Protein AF-A0A6C0E522-F1 (afdb_monomer_lite)

Sequence (114 aa):
MEYYNIDKIQNKTLDIILFVIYFLYISLALGIYFVSPQYIYILHNIVKLYVCFFLLYRFNPWRRRQCNHLDKRIAFTAGFFLLSTTIFETILQYTISKIKNKFTSKPHKKDSSS

pLDDT: mean 73.3, std 11.33, range [46.66, 91.38]

Structure (mmCIF, N/CA/C/O backbone):
data_AF-A0A6C0E522-F1
#
_entry.id   AF-A0A6C0E522-F1
#
loop_
_atom_site.group_PDB
_atom_site.id
_atom_site.type_symbol
_atom_site.label_atom_id
_atom_site.label_alt_id
_atom_site.label_comp_id
_atom_site.label_asym_id
_atom_site.label_entity_id
_atom_site.label_seq_id
_atom_site.pdbx_PDB_ins_code
_atom_site.Cartn_x
_atom_site.Cartn_y
_atom_site.Cartn_z
_atom_site.occupancy
_atom_site.B_iso_or_equiv
_atom_site.auth_seq_id
_atom_site.auth_comp_id
_atom_site.auth_asym_id
_atom_site.auth_atom_id
_atom_site.pdbx_PDB_model_num
ATOM 1 N N . MET A 1 1 ? 9.264 -4.710 -42.797 1.00 51.47 1 MET A N 1
ATOM 2 C CA . MET A 1 1 ? 7.892 -5.099 -42.389 1.00 51.47 1 MET A CA 1
ATOM 3 C C . MET A 1 1 ? 7.832 -5.583 -40.929 1.00 51.47 1 MET A C 1
ATOM 5 O O . MET A 1 1 ? 6.855 -6.212 -40.553 1.00 51.47 1 MET A O 1
ATOM 9 N N . GLU A 1 2 ? 8.828 -5.279 -40.082 1.00 53.97 2 GLU A N 1
ATOM 10 C CA . GLU A 1 2 ? 8.938 -5.860 -38.725 1.00 53.97 2 GLU A CA 1
ATOM 11 C C . GLU A 1 2 ? 8.541 -4.895 -37.592 1.00 53.97 2 GLU A C 1
ATOM 13 O O . GLU A 1 2 ? 8.383 -5.306 -36.448 1.00 53.97 2 GLU A O 1
ATOM 18 N N . TYR A 1 3 ? 8.317 -3.615 -37.913 1.00 55.47 3 TYR A N 1
ATOM 19 C CA . TYR A 1 3 ? 7.958 -2.596 -36.922 1.00 55.47 3 TYR A CA 1
ATOM 20 C C . TYR A 1 3 ? 6.502 -2.728 -36.435 1.00 55.47 3 TYR A C 1
ATOM 22 O O . TYR A 1 3 ? 6.285 -2.691 -35.234 1.00 55.47 3 TYR A O 1
ATOM 30 N N . TYR A 1 4 ? 5.546 -3.065 -37.314 1.00 57.12 4 TYR A N 1
ATOM 31 C CA . TYR A 1 4 ? 4.092 -3.122 -37.037 1.00 57.12 4 TYR A CA 1
ATOM 32 C C . TYR A 1 4 ? 3.649 -4.021 -35.854 1.00 57.12 4 TYR A C 1
ATOM 34 O O . TYR A 1 4 ? 2.530 -3.919 -35.351 1.00 57.12 4 TYR A O 1
ATOM 42 N N . ASN A 1 5 ? 4.486 -4.969 -35.420 1.00 57.25 5 ASN A N 1
ATOM 43 C CA . ASN A 1 5 ? 4.127 -5.896 -34.340 1.00 57.25 5 ASN A CA 1
ATOM 44 C C . ASN A 1 5 ? 4.505 -5.371 -32.947 1.00 57.25 5 ASN A C 1
ATOM 46 O O . ASN A 1 5 ? 3.858 -5.729 -31.959 1.00 57.25 5 ASN A O 1
ATOM 50 N N . ILE A 1 6 ? 5.533 -4.522 -32.855 1.00 58.06 6 ILE A N 1
ATOM 51 C CA . ILE A 1 6 ? 6.056 -4.032 -31.575 1.00 58.06 6 ILE A CA 1
ATOM 52 C C . ILE A 1 6 ? 5.111 -2.972 -31.002 1.00 58.06 6 ILE A C 1
ATOM 54 O O . ILE A 1 6 ? 4.718 -3.068 -29.838 1.00 58.06 6 ILE A O 1
ATOM 58 N N . ASP A 1 7 ? 4.649 -2.046 -31.846 1.00 60.75 7 ASP A N 1
ATOM 59 C CA . ASP A 1 7 ? 3.627 -1.050 -31.508 1.00 60.75 7 ASP A CA 1
ATOM 60 C C . ASP A 1 7 ? 2.299 -1.703 -31.104 1.00 60.75 7 ASP A C 1
ATOM 62 O O . ASP A 1 7 ? 1.686 -1.305 -30.116 1.00 60.75 7 ASP A O 1
ATOM 66 N N . LYS A 1 8 ? 1.879 -2.782 -31.774 1.00 58.66 8 LYS A N 1
ATOM 67 C CA . LYS A 1 8 ? 0.635 -3.493 -31.434 1.00 58.66 8 LYS A CA 1
ATOM 68 C C . LYS A 1 8 ? 0.687 -4.166 -30.057 1.00 58.66 8 LYS A C 1
ATOM 70 O O . LYS A 1 8 ? -0.296 -4.135 -29.318 1.00 58.66 8 LYS A O 1
ATOM 75 N N . ILE A 1 9 ? 1.828 -4.752 -29.689 1.00 58.88 9 ILE A N 1
ATOM 76 C CA . ILE A 1 9 ? 2.045 -5.371 -28.369 1.00 58.88 9 ILE A CA 1
ATOM 77 C C . ILE A 1 9 ? 2.178 -4.309 -27.272 1.00 58.88 9 ILE A C 1
ATOM 79 O O . ILE A 1 9 ? 1.636 -4.492 -26.175 1.00 58.88 9 ILE A O 1
ATOM 83 N N . GLN A 1 10 ? 2.855 -3.194 -27.561 1.00 61.31 10 GLN A N 1
ATOM 84 C CA . GLN A 1 10 ? 2.926 -2.047 -26.656 1.00 61.31 10 GLN A CA 1
ATOM 85 C C . GLN A 1 10 ? 1.539 -1.469 -26.388 1.00 61.31 10 GLN A C 1
ATOM 87 O O . GLN A 1 10 ? 1.169 -1.340 -25.224 1.00 61.31 10 GLN A O 1
ATOM 92 N N . ASN A 1 11 ? 0.743 -1.237 -27.431 1.00 58.47 11 ASN A N 1
ATOM 93 C CA . ASN A 1 11 ? -0.609 -0.695 -27.311 1.00 58.47 11 ASN A CA 1
ATOM 94 C C . ASN A 1 11 ? -1.517 -1.627 -26.505 1.00 58.47 11 ASN A C 1
ATOM 96 O O . ASN A 1 11 ? -2.121 -1.187 -25.536 1.00 58.47 11 ASN A O 1
ATOM 100 N N . LYS A 1 12 ? -1.509 -2.939 -26.782 1.00 66.00 12 LYS A N 1
ATOM 101 C CA . LYS A 1 12 ? -2.298 -3.897 -25.987 1.00 66.00 12 LYS A CA 1
ATOM 102 C C . LYS A 1 12 ? -1.874 -3.958 -24.521 1.00 66.00 12 LYS A C 1
ATOM 104 O O . LYS A 1 12 ? -2.717 -4.111 -23.645 1.00 66.00 12 LYS A O 1
ATOM 109 N N . THR A 1 13 ? -0.578 -3.847 -24.239 1.00 64.25 13 THR A N 1
ATOM 110 C CA . THR A 1 13 ? -0.073 -3.841 -22.858 1.00 64.25 13 THR A CA 1
ATOM 111 C C . THR A 1 13 ? -0.467 -2.555 -22.133 1.00 64.25 13 THR A C 1
ATOM 113 O O . THR A 1 13 ? -0.864 -2.609 -20.971 1.00 64.25 13 THR A O 1
ATOM 116 N N . LEU A 1 14 ? -0.387 -1.411 -22.816 1.00 68.75 14 LEU A N 1
ATOM 117 C CA . LEU A 1 14 ? -0.810 -0.116 -22.289 1.00 68.75 14 LEU A CA 1
ATOM 118 C C . LEU A 1 14 ? -2.323 -0.065 -22.058 1.00 68.75 14 LEU A C 1
ATOM 120 O O . LEU A 1 14 ? -2.736 0.393 -20.998 1.00 68.75 14 LEU A O 1
ATOM 124 N N . ASP A 1 15 ? -3.128 -0.616 -22.967 1.00 66.00 15 ASP A N 1
ATOM 125 C CA . ASP A 1 15 ? -4.583 -0.731 -22.818 1.00 66.00 15 ASP A CA 1
ATOM 126 C C . ASP A 1 15 ? -4.967 -1.597 -21.618 1.00 66.00 15 ASP A C 1
ATOM 128 O O . ASP A 1 15 ? -5.844 -1.228 -20.842 1.00 66.00 15 ASP A O 1
ATOM 132 N N . ILE A 1 16 ? -4.278 -2.723 -21.406 1.00 70.88 16 ILE A N 1
ATOM 133 C CA . ILE A 1 16 ? -4.502 -3.576 -20.230 1.00 70.88 16 ILE A CA 1
A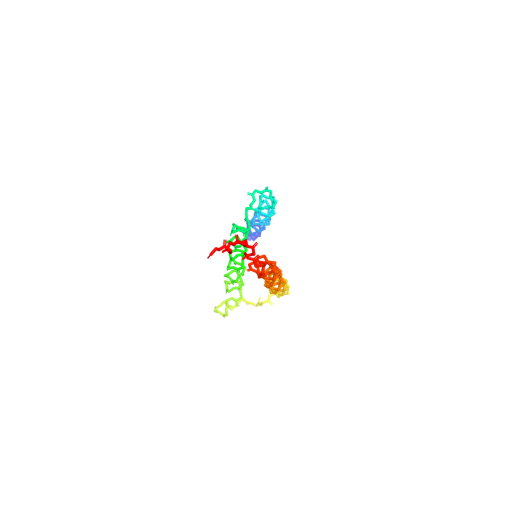TOM 134 C C . ILE A 1 16 ? -4.140 -2.822 -18.942 1.00 70.88 16 ILE A C 1
ATOM 136 O O . ILE A 1 16 ? -4.868 -2.906 -17.956 1.00 70.88 16 ILE A O 1
ATOM 140 N N . ILE A 1 17 ? -3.042 -2.062 -18.940 1.00 71.44 17 ILE A N 1
ATOM 141 C CA . ILE A 1 17 ? -2.625 -1.252 -17.785 1.00 71.44 17 ILE A CA 1
ATOM 142 C C . ILE A 1 17 ? -3.639 -0.135 -17.502 1.00 71.44 17 ILE A C 1
ATOM 144 O O . ILE A 1 17 ? -4.028 0.055 -16.351 1.00 71.44 17 ILE A O 1
ATOM 148 N N . LEU A 1 18 ? -4.094 0.574 -18.537 1.00 72.81 18 LEU A N 1
ATOM 149 C CA . LEU A 1 18 ? -5.124 1.609 -18.441 1.00 72.81 18 LEU A CA 1
ATOM 150 C C . LEU A 1 18 ? -6.439 1.030 -17.922 1.00 72.81 18 LEU A C 1
ATOM 152 O O . LEU A 1 18 ? -7.008 1.567 -16.975 1.00 72.81 18 LEU A O 1
ATOM 156 N N . PHE A 1 19 ? -6.881 -0.099 -18.474 1.00 75.44 19 PHE A N 1
ATOM 157 C CA . PHE A 1 19 ? -8.078 -0.804 -18.028 1.00 75.44 19 PHE A CA 1
ATOM 158 C C . PHE A 1 19 ? -7.992 -1.185 -16.548 1.00 75.44 19 PHE A C 1
ATOM 160 O O . PHE A 1 19 ? -8.925 -0.924 -15.794 1.00 75.44 19 PHE A O 1
ATOM 167 N N . VAL A 1 20 ? -6.854 -1.730 -16.103 1.00 73.00 20 VAL A N 1
ATOM 168 C CA . VAL A 1 20 ? -6.630 -2.084 -14.693 1.00 73.00 20 VAL A CA 1
ATOM 169 C C . VAL A 1 20 ? -6.655 -0.845 -13.793 1.00 73.00 20 VAL A C 1
ATOM 171 O O . VAL A 1 20 ? -7.253 -0.897 -12.724 1.00 73.00 20 VAL A O 1
ATOM 174 N N . ILE A 1 21 ? -6.059 0.275 -14.213 1.00 75.12 21 ILE A N 1
ATOM 175 C CA . ILE A 1 21 ? -6.062 1.534 -13.448 1.00 75.12 21 ILE A CA 1
ATOM 176 C C . ILE A 1 21 ? -7.480 2.097 -13.310 1.00 75.12 21 ILE A C 1
ATOM 178 O O . ILE A 1 21 ? -7.895 2.434 -12.201 1.00 75.12 21 ILE A O 1
ATOM 182 N N . TYR A 1 22 ? -8.237 2.167 -14.407 1.00 76.31 22 TYR A N 1
ATOM 183 C CA . TYR A 1 22 ? -9.619 2.648 -14.390 1.00 76.31 22 TYR A CA 1
ATOM 184 C C . TYR A 1 22 ? -10.532 1.732 -13.575 1.00 76.31 22 TYR A C 1
ATOM 186 O O . TYR A 1 22 ? -11.334 2.215 -12.777 1.00 76.31 22 TYR A O 1
ATOM 194 N N . PHE A 1 23 ? -10.368 0.417 -13.714 1.00 75.31 23 PHE A N 1
ATOM 195 C CA . PHE A 1 23 ? -11.092 -0.571 -12.921 1.00 75.31 23 PHE A CA 1
ATOM 196 C C . PHE A 1 23 ? -10.811 -0.407 -11.421 1.00 75.31 23 PHE A C 1
ATOM 198 O O . PHE A 1 23 ? -11.741 -0.382 -10.618 1.00 75.31 23 PHE A O 1
ATOM 205 N N . LEU A 1 24 ? -9.545 -0.205 -11.040 1.00 71.06 24 LEU A N 1
ATOM 206 C CA . LEU A 1 24 ? -9.152 0.026 -9.649 1.00 71.06 24 LEU A CA 1
ATOM 207 C C . LEU A 1 24 ? -9.750 1.329 -9.096 1.00 71.06 24 LEU A C 1
ATOM 209 O O . LEU A 1 24 ? -10.223 1.360 -7.962 1.00 71.06 24 LEU A O 1
ATOM 213 N N . TYR A 1 25 ? -9.768 2.389 -9.906 1.00 72.69 25 TYR A N 1
ATOM 214 C CA . TYR A 1 25 ? -10.334 3.686 -9.534 1.00 72.69 25 TYR A CA 1
ATOM 215 C C . TYR A 1 25 ? -11.850 3.603 -9.306 1.00 72.69 25 TYR A C 1
ATOM 217 O O . TYR A 1 25 ? -12.363 4.116 -8.312 1.00 72.69 25 TYR A O 1
ATOM 225 N N . ILE A 1 26 ? -12.554 2.880 -10.181 1.00 69.06 26 ILE A N 1
ATOM 226 C CA . ILE A 1 26 ? -13.991 2.603 -10.067 1.00 69.06 26 ILE A CA 1
ATOM 227 C C . ILE A 1 26 ? -14.286 1.735 -8.837 1.00 69.06 26 ILE A C 1
ATOM 229 O O . ILE A 1 26 ? -15.215 2.036 -8.088 1.00 69.06 26 ILE A O 1
ATOM 233 N N . SER A 1 27 ? -13.477 0.704 -8.570 1.00 67.06 27 SER A N 1
ATOM 234 C CA . SER A 1 27 ? -13.608 -0.116 -7.359 1.00 67.06 27 SER A CA 1
ATOM 235 C C . SER A 1 27 ? -13.391 0.684 -6.073 1.00 67.06 27 SER A C 1
ATOM 237 O O . SER A 1 27 ? -14.124 0.470 -5.108 1.00 67.06 27 SER A O 1
ATOM 239 N N . LEU A 1 28 ? -12.434 1.619 -6.045 1.00 64.06 28 LEU A N 1
ATOM 240 C CA . LEU A 1 28 ? -12.248 2.519 -4.901 1.00 64.06 28 LEU A CA 1
ATOM 241 C C . LEU A 1 28 ? -13.456 3.444 -4.708 1.00 64.06 28 LEU A C 1
ATOM 243 O O . LEU A 1 28 ? -13.948 3.580 -3.590 1.00 64.06 28 LEU A O 1
ATOM 247 N N . ALA A 1 29 ? -13.939 4.060 -5.789 1.00 65.81 29 ALA A N 1
ATOM 248 C CA . ALA A 1 29 ? -15.050 5.006 -5.741 1.00 65.81 29 ALA A CA 1
ATOM 249 C C . ALA A 1 29 ? -16.367 4.342 -5.297 1.00 65.81 29 ALA A C 1
ATOM 251 O O . ALA A 1 29 ? -17.078 4.882 -4.451 1.00 65.81 29 ALA A O 1
ATOM 252 N N . LEU A 1 30 ? -16.669 3.145 -5.811 1.00 67.50 30 LEU A N 1
ATOM 253 C CA . LEU A 1 30 ? -17.865 2.380 -5.440 1.00 67.50 30 LEU A CA 1
ATOM 254 C C . LEU A 1 30 ? -17.769 1.787 -4.025 1.00 67.50 30 LEU A C 1
ATOM 256 O O . LEU 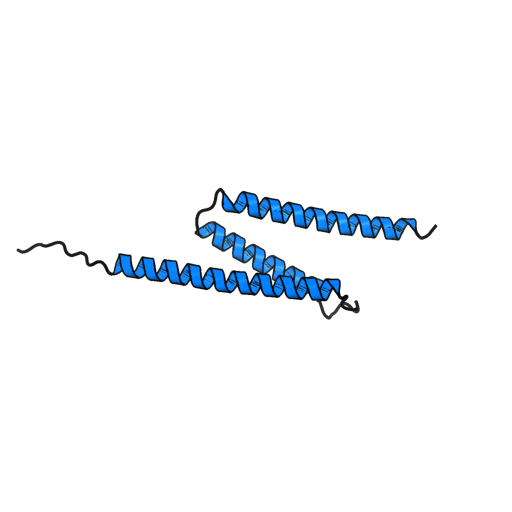A 1 30 ? -18.774 1.711 -3.317 1.00 67.50 30 LEU A O 1
ATOM 260 N N . GLY A 1 31 ? -16.566 1.398 -3.590 1.00 64.06 31 GLY A N 1
ATOM 261 C CA . GLY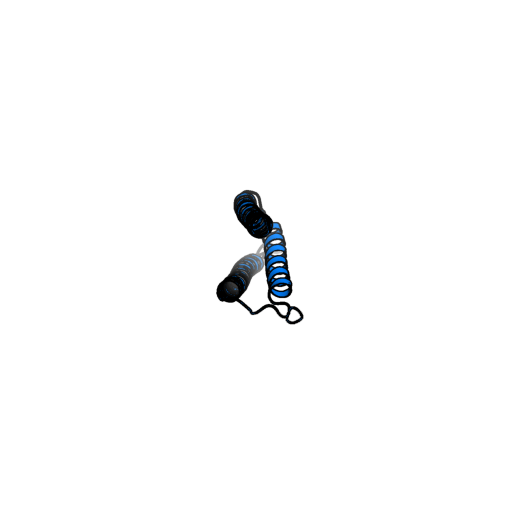 A 1 31 ? -16.332 0.803 -2.272 1.00 64.06 31 GLY A CA 1
ATOM 262 C C . GLY A 1 31 ? -16.527 1.767 -1.096 1.00 64.06 31 GLY A C 1
ATOM 263 O O . GLY A 1 31 ? -16.865 1.323 -0.003 1.00 64.06 31 GLY A O 1
ATOM 264 N N . ILE A 1 32 ? -16.361 3.077 -1.304 1.00 57.69 32 ILE A N 1
ATOM 265 C CA . ILE A 1 32 ? -16.509 4.092 -0.245 1.00 57.69 32 ILE A CA 1
ATOM 266 C C . ILE A 1 32 ? -17.985 4.375 0.086 1.00 57.69 32 ILE A C 1
ATOM 268 O O . ILE A 1 32 ? -18.295 4.744 1.217 1.00 57.69 32 ILE A O 1
ATOM 272 N N . TYR A 1 33 ? -18.908 4.185 -0.864 1.00 56.44 33 TYR A N 1
ATOM 273 C CA . TYR A 1 33 ? -20.289 4.664 -0.719 1.00 56.44 33 TYR A CA 1
ATOM 274 C C . TYR A 1 33 ? -21.253 3.668 -0.042 1.00 56.44 33 TYR A C 1
ATOM 276 O O . TYR A 1 33 ? -22.243 4.091 0.545 1.00 56.44 33 TYR A O 1
ATOM 284 N N . PHE A 1 34 ? -20.989 2.356 -0.086 1.00 59.00 34 PHE A N 1
ATOM 285 C CA . PHE A 1 34 ? -22.015 1.340 0.230 1.00 59.00 34 PHE A CA 1
ATOM 286 C C . PHE A 1 34 ? -21.736 0.423 1.431 1.00 59.00 34 PHE A C 1
ATOM 288 O O . PHE A 1 34 ? -22.523 -0.482 1.712 1.00 59.00 34 PHE A O 1
ATOM 295 N N . VAL A 1 35 ? -20.612 0.580 2.128 1.00 58.09 35 VAL A N 1
ATOM 296 C CA . VAL A 1 35 ? -19.972 -0.603 2.707 1.00 58.09 35 VAL A CA 1
ATOM 297 C C . VAL A 1 35 ? -19.870 -0.564 4.237 1.00 58.09 35 VAL A C 1
ATOM 299 O O . VAL A 1 35 ? -19.206 0.288 4.822 1.00 58.09 35 VAL A O 1
ATOM 302 N N . SER A 1 36 ? -20.510 -1.543 4.893 1.00 67.31 36 SER A N 1
ATOM 303 C CA . SER A 1 36 ? -20.344 -1.810 6.330 1.00 67.31 36 SER A CA 1
ATOM 304 C C . SER A 1 36 ? -18.883 -2.184 6.649 1.00 67.31 36 SER A C 1
ATOM 306 O O . SER A 1 36 ? -18.190 -2.739 5.791 1.00 67.31 36 SER A O 1
ATOM 308 N N . PRO A 1 37 ? -18.387 -1.951 7.880 1.00 70.06 37 PRO A N 1
ATOM 309 C CA . PRO A 1 37 ? -16.975 -2.161 8.221 1.00 70.06 37 PRO A CA 1
ATOM 310 C C . PRO A 1 37 ? -16.448 -3.576 7.911 1.00 70.06 37 PRO A C 1
ATOM 312 O O . PRO A 1 37 ? -15.265 -3.739 7.615 1.00 70.06 37 PRO A O 1
ATOM 315 N N . GLN A 1 38 ? -17.315 -4.594 7.906 1.00 73.62 38 GLN A N 1
ATOM 316 C CA . GLN A 1 38 ? -16.948 -5.975 7.572 1.00 73.62 38 GLN A CA 1
ATOM 317 C C . GLN A 1 38 ? -16.515 -6.143 6.108 1.00 73.62 38 GLN A C 1
ATOM 319 O O . GLN A 1 38 ? -15.572 -6.868 5.802 1.00 73.62 38 GLN A O 1
ATOM 324 N N . TYR A 1 39 ? -17.198 -5.477 5.189 1.00 73.19 39 TYR A N 1
ATOM 325 C CA . TYR A 1 39 ? -16.923 -5.597 3.762 1.00 73.19 39 TYR A CA 1
ATOM 326 C C . TYR A 1 39 ? -15.689 -4.786 3.351 1.00 73.19 39 TYR A C 1
ATOM 328 O O . TYR A 1 39 ? -14.934 -5.232 2.487 1.00 73.19 39 TYR A O 1
ATOM 336 N N . 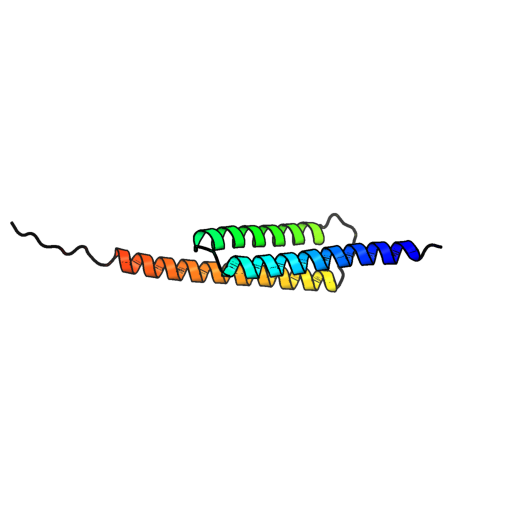ILE A 1 40 ? -15.432 -3.649 4.017 1.00 74.25 40 ILE A N 1
ATOM 337 C CA . ILE A 1 40 ? -14.178 -2.902 3.839 1.00 74.25 40 ILE A CA 1
ATOM 338 C C . ILE A 1 40 ? -12.993 -3.806 4.179 1.00 74.25 40 ILE A C 1
ATOM 340 O O . ILE A 1 40 ? -12.036 -3.858 3.414 1.00 74.25 40 ILE A O 1
ATOM 344 N N . TYR A 1 41 ? -13.081 -4.577 5.267 1.00 76.25 41 TYR A N 1
ATOM 345 C CA . TYR A 1 41 ? -12.031 -5.512 5.675 1.00 76.25 41 TYR A CA 1
ATOM 346 C C . TYR A 1 41 ? -11.758 -6.610 4.631 1.00 76.25 41 TYR A C 1
ATOM 348 O O . TYR A 1 41 ? -10.604 -6.894 4.307 1.00 76.25 41 TYR A O 1
ATOM 356 N N . ILE A 1 42 ? -12.808 -7.213 4.065 1.00 78.06 42 ILE A N 1
ATOM 357 C CA . ILE A 1 42 ?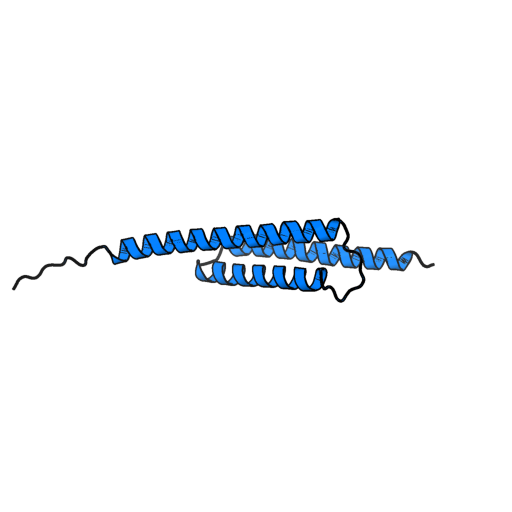 -12.672 -8.255 3.032 1.00 78.06 42 ILE A CA 1
ATOM 358 C C . ILE A 1 42 ? -12.036 -7.677 1.762 1.00 78.06 42 ILE A C 1
ATOM 360 O O . ILE A 1 42 ? -11.089 -8.256 1.229 1.00 78.06 42 ILE A O 1
ATOM 364 N N . LEU A 1 43 ? -12.510 -6.514 1.307 1.00 77.38 43 LEU A N 1
ATOM 365 C CA . LEU A 1 43 ? -11.971 -5.837 0.129 1.00 77.38 43 LEU A CA 1
ATOM 366 C C . LEU A 1 43 ? -10.490 -5.487 0.312 1.00 77.38 43 LEU A C 1
ATOM 368 O O . LEU A 1 43 ? -9.680 -5.735 -0.580 1.00 77.38 43 LEU A O 1
ATOM 372 N N . HIS A 1 44 ? -10.122 -4.965 1.481 1.00 78.00 44 HIS A N 1
ATOM 373 C CA . HIS A 1 44 ? -8.741 -4.616 1.798 1.00 78.00 44 HIS A CA 1
ATOM 374 C C . HIS A 1 44 ? -7.806 -5.830 1.705 1.00 78.00 44 HIS A C 1
ATOM 376 O O . HIS A 1 44 ? -6.738 -5.753 1.094 1.00 78.00 44 HIS A O 1
ATOM 382 N N . ASN A 1 45 ? -8.238 -6.976 2.238 1.00 81.31 45 ASN A N 1
ATOM 383 C CA . ASN A 1 45 ? -7.485 -8.226 2.158 1.00 81.31 45 ASN A CA 1
ATOM 384 C C . ASN A 1 45 ? -7.341 -8.739 0.721 1.00 81.31 45 ASN A C 1
ATOM 386 O O . ASN A 1 45 ? -6.246 -9.147 0.330 1.00 81.31 45 ASN A O 1
ATOM 390 N N . ILE A 1 46 ? -8.405 -8.671 -0.086 1.00 79.50 46 ILE A N 1
ATOM 391 C CA . ILE A 1 46 ? -8.356 -9.056 -1.505 1.00 79.50 46 ILE A CA 1
ATOM 392 C C . ILE A 1 46 ? -7.360 -8.174 -2.268 1.00 79.50 46 ILE A C 1
ATOM 394 O O . ILE A 1 46 ? -6.542 -8.693 -3.027 1.00 79.50 46 ILE A O 1
ATOM 398 N N . VAL A 1 47 ? -7.370 -6.856 -2.036 1.00 81.12 47 VAL A N 1
ATOM 399 C CA . VAL A 1 47 ? -6.436 -5.921 -2.683 1.00 81.12 47 VAL A CA 1
ATOM 400 C C . VAL A 1 47 ? -4.993 -6.196 -2.255 1.00 81.12 47 VAL A C 1
ATOM 402 O O . VAL A 1 47 ? -4.117 -6.264 -3.118 1.00 81.12 47 VAL A O 1
ATOM 405 N N . LYS A 1 48 ? -4.719 -6.421 -0.960 1.00 83.56 48 LYS A N 1
ATOM 406 C CA . LYS A 1 48 ? -3.366 -6.795 -0.504 1.00 83.56 48 LYS A CA 1
ATOM 407 C C . LYS A 1 48 ? -2.870 -8.066 -1.181 1.00 83.56 48 LYS A C 1
ATOM 409 O O . LYS A 1 48 ? -1.733 -8.111 -1.651 1.00 83.56 48 LYS A O 1
ATOM 414 N N . LEU A 1 49 ? -3.723 -9.086 -1.239 1.00 84.06 49 LEU A N 1
ATOM 415 C CA . LEU A 1 49 ? -3.403 -10.367 -1.855 1.00 84.06 49 LEU A CA 1
ATOM 416 C C . LEU A 1 49 ? -3.131 -10.199 -3.353 1.00 84.06 49 LEU A C 1
ATOM 418 O O . LEU A 1 49 ? -2.111 -10.682 -3.839 1.00 84.06 49 LEU A O 1
ATOM 422 N N . TYR A 1 50 ? -3.964 -9.433 -4.060 1.00 80.19 50 TYR A N 1
ATOM 423 C CA . TYR A 1 50 ? -3.745 -9.086 -5.463 1.00 80.19 50 TYR A CA 1
ATOM 424 C C . TYR A 1 50 ? -2.397 -8.387 -5.686 1.00 80.19 50 TYR A C 1
ATOM 426 O O . TYR A 1 50 ? -1.631 -8.804 -6.553 1.00 80.19 50 TYR A O 1
ATOM 434 N N . VAL A 1 51 ? -2.070 -7.366 -4.886 1.00 80.94 51 VAL A N 1
ATOM 435 C CA . VAL A 1 51 ? -0.790 -6.646 -4.987 1.00 80.94 51 VAL A CA 1
ATOM 436 C C . VAL A 1 51 ? 0.384 -7.593 -4.727 1.00 80.94 51 VAL A C 1
ATOM 438 O O . VAL A 1 51 ? 1.368 -7.562 -5.461 1.00 80.94 51 VAL A O 1
ATOM 441 N N . CYS A 1 52 ? 0.274 -8.480 -3.737 1.00 85.38 52 CYS A N 1
ATOM 442 C CA . CYS A 1 52 ? 1.313 -9.459 -3.429 1.00 85.38 52 CYS A CA 1
ATOM 443 C C . CYS A 1 52 ? 1.526 -10.452 -4.587 1.00 85.38 52 CYS A C 1
ATOM 445 O O . CYS A 1 52 ? 2.656 -10.642 -5.035 1.00 85.38 52 CYS A O 1
ATOM 447 N N . PHE A 1 53 ? 0.449 -11.012 -5.147 1.00 82.56 53 PHE A N 1
ATOM 448 C CA . PHE A 1 53 ? 0.515 -11.874 -6.333 1.00 82.56 53 PHE A CA 1
ATOM 449 C C . PHE A 1 53 ? 1.081 -11.144 -7.550 1.00 82.56 53 PHE A C 1
ATOM 451 O O . PHE A 1 53 ? 1.900 -11.705 -8.278 1.00 82.56 53 PHE A O 1
ATOM 458 N N . PHE A 1 54 ? 0.685 -9.889 -7.764 1.00 80.31 54 PHE A N 1
ATOM 459 C CA . PHE A 1 54 ? 1.208 -9.061 -8.843 1.00 80.31 54 PHE A CA 1
ATOM 460 C C . PHE A 1 54 ? 2.721 -8.858 -8.706 1.00 80.31 54 PHE A C 1
ATOM 462 O O . PHE A 1 54 ? 3.450 -9.036 -9.683 1.00 80.31 54 PHE A O 1
ATOM 469 N N . LEU A 1 55 ? 3.207 -8.548 -7.501 1.00 83.75 55 LEU A N 1
ATOM 470 C CA . LEU A 1 55 ? 4.638 -8.431 -7.223 1.00 83.75 55 LEU A CA 1
ATOM 471 C C . LEU A 1 55 ? 5.358 -9.764 -7.444 1.00 83.75 55 LEU A C 1
ATOM 473 O O . LEU A 1 55 ? 6.367 -9.800 -8.143 1.00 83.75 55 LEU A O 1
ATOM 477 N N . LEU A 1 56 ? 4.820 -10.866 -6.927 1.00 82.56 56 LEU A N 1
ATOM 478 C CA . LEU A 1 56 ? 5.425 -12.192 -7.059 1.00 82.56 56 LEU A CA 1
ATOM 479 C C . LEU A 1 56 ? 5.502 -12.628 -8.528 1.00 82.56 56 LEU A C 1
ATOM 481 O O . LEU A 1 56 ? 6.532 -13.116 -8.986 1.00 82.56 56 LEU A O 1
ATOM 485 N N . TYR A 1 57 ? 4.453 -12.364 -9.307 1.00 77.88 57 TYR A N 1
ATOM 486 C CA . TYR A 1 57 ? 4.449 -12.600 -10.745 1.00 77.88 57 TYR A CA 1
ATOM 487 C C . TYR A 1 57 ? 5.452 -11.693 -11.478 1.00 77.88 57 TYR A C 1
ATOM 489 O O . TYR A 1 57 ? 6.224 -12.180 -12.311 1.00 77.88 57 TYR A O 1
ATOM 497 N N . ARG A 1 58 ? 5.467 -10.384 -11.190 1.00 73.94 58 ARG A N 1
ATOM 498 C CA . ARG A 1 58 ? 6.293 -9.384 -11.894 1.00 73.94 58 ARG A CA 1
ATOM 499 C C . ARG A 1 58 ? 7.784 -9.530 -11.594 1.00 73.94 58 ARG A C 1
ATOM 501 O O . ARG A 1 58 ? 8.581 -9.459 -12.525 1.00 73.94 58 ARG A O 1
ATOM 508 N N . PHE A 1 59 ? 8.141 -9.773 -10.336 1.00 78.25 59 PHE A N 1
ATOM 509 C CA . PHE A 1 59 ? 9.520 -9.926 -9.852 1.00 78.25 59 PHE A CA 1
ATOM 510 C C . PHE A 1 59 ? 9.938 -11.390 -9.709 1.00 78.25 59 PHE A C 1
ATOM 512 O O . PHE A 1 59 ? 10.906 -11.686 -9.015 1.00 78.25 59 PHE A O 1
ATOM 519 N N . ASN A 1 60 ? 9.222 -12.305 -10.370 1.00 80.69 60 ASN A N 1
ATOM 520 C CA . ASN A 1 60 ? 9.523 -13.727 -10.328 1.00 80.69 60 ASN A CA 1
ATOM 521 C C . ASN A 1 60 ? 10.992 -13.995 -10.740 1.00 80.69 60 ASN A C 1
ATOM 523 O O . ASN A 1 60 ? 11.320 -13.773 -11.914 1.00 80.69 60 ASN A O 1
ATOM 527 N N . PRO A 1 61 ? 11.859 -14.510 -9.842 1.00 70.62 61 PRO A N 1
ATOM 528 C CA . PRO A 1 61 ? 13.288 -14.696 -10.115 1.00 70.62 61 PRO A CA 1
ATOM 529 C C . PRO A 1 61 ? 13.568 -15.707 -11.236 1.00 70.62 61 PRO A C 1
ATOM 531 O O . PRO A 1 61 ? 14.638 -15.681 -11.839 1.00 70.62 61 PRO A O 1
ATOM 534 N N . TRP A 1 62 ? 12.599 -16.565 -11.576 1.00 75.81 62 TRP A N 1
ATOM 535 C CA . TRP A 1 62 ? 12.708 -17.499 -12.702 1.00 75.81 62 TRP A CA 1
ATOM 536 C C . TRP A 1 62 ? 12.667 -16.829 -14.083 1.00 75.81 62 TRP A C 1
ATOM 538 O O . TRP A 1 62 ? 13.030 -17.458 -15.078 1.00 75.81 62 TRP A O 1
ATOM 548 N N . ARG A 1 63 ? 12.262 -15.555 -14.190 1.00 64.56 63 ARG A N 1
ATOM 549 C CA . ARG A 1 63 ? 12.360 -14.807 -15.451 1.00 64.56 63 ARG A CA 1
ATOM 550 C C . ARG A 1 63 ? 13.712 -14.104 -15.538 1.00 64.56 63 ARG A C 1
ATOM 552 O O . ARG A 1 63 ? 13.975 -13.172 -14.791 1.00 64.56 63 ARG A O 1
ATOM 559 N N . ARG A 1 64 ? 14.517 -14.447 -16.553 1.00 65.00 64 ARG A N 1
ATOM 560 C CA . ARG A 1 64 ? 15.769 -13.744 -16.922 1.00 65.00 64 ARG A CA 1
ATOM 561 C C . ARG A 1 64 ? 15.545 -12.331 -17.501 1.00 65.00 64 ARG A C 1
ATOM 563 O O . ARG A 1 64 ? 16.309 -11.882 -18.350 1.00 65.00 64 ARG A O 1
ATOM 570 N N . ARG A 1 65 ? 14.479 -11.626 -17.106 1.00 64.88 65 ARG A N 1
ATOM 571 C CA . ARG A 1 65 ? 14.292 -10.222 -17.493 1.00 64.88 65 ARG A CA 1
ATOM 572 C C . ARG A 1 65 ? 15.044 -9.335 -16.514 1.00 64.88 65 ARG A C 1
ATOM 574 O O . ARG A 1 65 ? 14.887 -9.473 -15.306 1.00 64.88 65 ARG A O 1
ATOM 581 N N . GLN A 1 66 ? 15.823 -8.400 -17.049 1.00 72.31 66 GLN A N 1
ATOM 582 C CA . GLN A 1 66 ? 16.442 -7.367 -16.232 1.00 72.31 66 GLN A CA 1
ATOM 583 C C . GLN A 1 66 ? 15.352 -6.492 -15.608 1.00 72.31 66 GLN A C 1
ATOM 585 O O . GLN A 1 66 ? 14.439 -6.029 -16.290 1.00 72.31 66 GLN A O 1
ATOM 590 N N . CYS A 1 67 ? 15.450 -6.301 -14.296 1.00 74.25 67 CYS A N 1
ATOM 591 C CA . CYS A 1 67 ? 14.520 -5.496 -13.522 1.00 74.25 67 CYS A CA 1
ATOM 592 C C . CYS A 1 67 ? 14.717 -4.016 -13.884 1.00 74.25 67 CYS A C 1
ATOM 594 O O . CYS A 1 67 ? 15.732 -3.415 -13.509 1.00 74.25 67 CYS A O 1
ATOM 596 N N . ASN A 1 68 ? 13.781 -3.444 -14.647 1.00 78.38 68 ASN A N 1
ATOM 597 C CA . ASN A 1 68 ? 13.899 -2.076 -15.139 1.00 78.38 68 ASN A CA 1
ATOM 598 C C . ASN A 1 68 ? 13.604 -1.069 -14.012 1.00 78.38 68 ASN A C 1
ATOM 600 O O . ASN A 1 68 ? 12.958 -1.386 -13.012 1.00 78.38 68 ASN A O 1
ATOM 604 N N . HIS A 1 69 ? 14.051 0.174 -14.170 1.00 77.94 69 HIS A N 1
ATOM 605 C CA . HIS A 1 69 ? 13.810 1.259 -13.221 1.00 77.94 69 HIS A CA 1
ATOM 606 C C . HIS A 1 69 ? 12.311 1.457 -12.923 1.00 77.94 69 HIS A C 1
ATOM 608 O O . HIS A 1 69 ? 11.925 1.675 -11.775 1.00 77.94 69 HIS A O 1
ATOM 614 N N . LEU A 1 70 ? 11.453 1.301 -13.939 1.00 73.50 70 LEU A N 1
ATOM 615 C CA . LEU A 1 70 ? 9.997 1.347 -13.773 1.00 73.50 70 LEU A CA 1
ATOM 616 C C . LEU A 1 70 ? 9.479 0.220 -12.877 1.00 73.50 70 LEU A C 1
ATOM 618 O O . LEU A 1 70 ? 8.666 0.475 -11.995 1.00 73.50 70 LEU A O 1
ATOM 622 N N . ASP A 1 71 ? 9.984 -1.001 -13.055 1.00 75.50 71 ASP A N 1
ATOM 623 C CA . ASP A 1 71 ? 9.596 -2.142 -12.229 1.00 75.50 71 ASP A CA 1
ATOM 624 C C . ASP A 1 71 ? 9.995 -1.892 -10.769 1.00 75.50 71 ASP A C 1
ATOM 626 O O . ASP A 1 71 ? 9.155 -1.960 -9.876 1.00 75.50 71 ASP A O 1
ATOM 630 N N . LYS A 1 72 ? 11.241 -1.476 -10.518 1.00 81.94 72 LYS A N 1
ATOM 631 C CA . LYS A 1 72 ? 11.718 -1.138 -9.164 1.00 81.94 72 LYS A CA 1
ATOM 632 C C . LYS A 1 72 ? 10.848 -0.075 -8.485 1.00 81.94 72 LYS A C 1
ATOM 634 O O . LYS A 1 72 ? 10.512 -0.218 -7.311 1.00 81.94 72 LYS A O 1
ATOM 639 N N . ARG A 1 73 ? 10.441 0.961 -9.225 1.00 84.00 73 ARG A N 1
ATOM 640 C CA . ARG A 1 73 ? 9.548 2.009 -8.713 1.00 84.00 73 ARG A CA 1
ATOM 641 C C . ARG A 1 73 ? 8.168 1.452 -8.358 1.00 84.00 73 ARG A C 1
ATOM 643 O O . ARG A 1 73 ? 7.674 1.757 -7.279 1.00 84.00 73 ARG A O 1
ATOM 650 N N . ILE A 1 74 ? 7.593 0.601 -9.212 1.00 78.12 74 ILE A N 1
ATOM 651 C CA . ILE A 1 74 ? 6.303 -0.062 -8.964 1.00 78.12 74 ILE A CA 1
ATOM 652 C C . ILE A 1 74 ? 6.380 -0.947 -7.710 1.00 78.12 74 ILE A C 1
ATOM 654 O O . ILE A 1 74 ? 5.498 -0.858 -6.856 1.00 78.12 74 ILE A O 1
ATOM 658 N N . ALA A 1 75 ? 7.446 -1.744 -7.558 1.00 83.81 75 ALA A N 1
ATOM 659 C CA . ALA A 1 75 ? 7.672 -2.567 -6.367 1.00 83.81 75 ALA A CA 1
ATOM 660 C C . ALA A 1 75 ? 7.736 -1.734 -5.088 1.00 83.81 75 ALA A C 1
ATOM 662 O O . ALA A 1 75 ? 7.063 -2.054 -4.111 1.00 83.81 75 ALA A O 1
ATOM 663 N N . PHE A 1 76 ? 8.515 -0.651 -5.105 1.00 87.25 76 PHE A N 1
ATOM 664 C CA . PHE A 1 76 ? 8.666 0.223 -3.948 1.00 87.25 76 PHE A CA 1
ATOM 665 C C . PHE A 1 76 ? 7.335 0.874 -3.552 1.00 87.25 76 PHE A C 1
ATOM 667 O O . PHE A 1 76 ? 6.939 0.814 -2.389 1.00 87.25 76 PHE A O 1
ATOM 674 N N . THR A 1 77 ? 6.591 1.426 -4.517 1.00 85.00 77 THR A N 1
ATOM 675 C CA . THR A 1 77 ? 5.282 2.041 -4.247 1.00 85.00 77 THR A CA 1
ATOM 676 C C . THR A 1 77 ? 4.245 1.030 -3.764 1.00 85.00 77 THR A C 1
ATOM 678 O O . THR A 1 77 ? 3.459 1.343 -2.875 1.00 85.00 77 THR A O 1
ATOM 681 N N . ALA A 1 78 ? 4.259 -0.193 -4.300 1.00 83.94 78 ALA A N 1
ATOM 682 C CA . ALA A 1 78 ? 3.358 -1.260 -3.880 1.00 83.94 78 ALA A CA 1
ATOM 683 C C . ALA A 1 78 ? 3.680 -1.757 -2.462 1.00 83.94 78 ALA A C 1
ATOM 685 O O . ALA A 1 78 ? 2.772 -1.939 -1.655 1.00 83.94 78 ALA A O 1
ATOM 686 N N . GLY A 1 79 ? 4.964 -1.921 -2.130 1.00 88.69 79 GLY A N 1
ATOM 687 C CA . GLY A 1 79 ? 5.399 -2.257 -0.774 1.00 88.69 79 GLY A CA 1
ATOM 688 C C . GLY A 1 79 ? 5.015 -1.174 0.235 1.00 88.69 79 GLY A C 1
ATOM 689 O O . GLY A 1 79 ? 4.475 -1.481 1.296 1.00 88.69 79 GLY A O 1
ATOM 690 N N . PHE A 1 80 ? 5.206 0.099 -0.122 1.00 90.81 80 PHE A N 1
ATOM 691 C CA . PHE A 1 80 ? 4.786 1.222 0.715 1.00 90.81 80 PHE A CA 1
ATOM 692 C C . PHE A 1 80 ? 3.264 1.267 0.907 1.00 90.81 80 PHE A C 1
ATOM 694 O O . PHE A 1 80 ? 2.790 1.467 2.024 1.00 90.81 80 PHE A O 1
ATOM 701 N N . PHE A 1 81 ? 2.498 1.016 -0.159 1.00 87.12 81 PHE A N 1
ATOM 702 C CA . PHE A 1 81 ? 1.044 0.900 -0.092 1.00 87.12 81 PHE A CA 1
ATOM 703 C C . PHE A 1 81 ? 0.617 -0.198 0.891 1.00 87.12 81 PHE A C 1
ATOM 705 O O . PHE A 1 81 ? -0.127 0.092 1.821 1.00 87.12 81 PHE A O 1
ATOM 712 N N . LEU A 1 82 ? 1.154 -1.419 0.759 1.00 87.50 82 LEU A N 1
ATOM 713 C CA . LEU A 1 82 ? 0.861 -2.543 1.662 1.00 87.50 82 LEU A CA 1
ATOM 714 C C . LEU A 1 82 ? 1.188 -2.227 3.129 1.00 87.50 82 LEU A C 1
ATOM 716 O O . LEU A 1 82 ? 0.429 -2.594 4.032 1.00 87.50 82 LEU A O 1
ATOM 720 N N . LEU A 1 83 ? 2.306 -1.543 3.370 1.00 91.38 83 LEU A N 1
ATOM 721 C CA . LEU A 1 83 ? 2.732 -1.140 4.706 1.00 91.38 83 LEU A CA 1
ATOM 722 C C . LEU A 1 83 ? 1.754 -0.124 5.303 1.00 91.38 83 LEU A C 1
ATOM 724 O O . LEU A 1 83 ? 1.239 -0.344 6.400 1.00 91.38 83 LEU A O 1
ATOM 728 N N . SER A 1 84 ? 1.450 0.947 4.567 1.00 88.75 84 SER A N 1
ATOM 729 C CA . SER A 1 84 ? 0.511 1.987 5.000 1.00 88.75 84 SER A CA 1
ATOM 730 C C . SER A 1 84 ? -0.858 1.395 5.334 1.00 88.75 84 SER A C 1
ATOM 732 O O . SER A 1 84 ? -1.390 1.621 6.420 1.00 88.75 84 SER A O 1
ATOM 734 N N . THR A 1 85 ? -1.363 0.535 4.451 1.00 83.62 85 THR A N 1
ATOM 735 C CA . THR A 1 85 ? -2.613 -0.203 4.626 1.00 83.62 85 THR A CA 1
ATOM 736 C C . THR A 1 85 ? -2.624 -1.034 5.916 1.00 83.62 85 THR A C 1
ATOM 738 O O . THR A 1 85 ? -3.604 -1.033 6.657 1.00 83.62 85 THR A O 1
ATOM 741 N N . THR A 1 86 ? -1.524 -1.720 6.231 1.00 86.75 86 THR A N 1
ATOM 742 C CA . THR A 1 86 ? -1.436 -2.598 7.410 1.00 86.75 86 THR A CA 1
ATOM 743 C C . THR A 1 86 ? -1.358 -1.805 8.713 1.00 86.75 86 THR A C 1
ATOM 745 O O . THR A 1 86 ? -1.996 -2.167 9.705 1.00 86.75 86 THR A O 1
ATOM 748 N N . ILE A 1 87 ? -0.634 -0.683 8.710 1.00 89.94 87 ILE 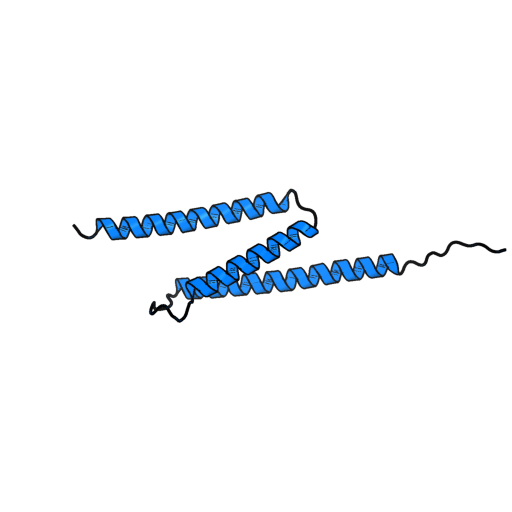A N 1
ATOM 749 C CA . ILE A 1 87 ? -0.635 0.256 9.837 1.00 89.94 87 ILE A CA 1
ATOM 750 C C . ILE A 1 87 ? -2.047 0.801 10.061 1.00 89.94 87 ILE A C 1
ATOM 752 O O . ILE A 1 87 ? -2.533 0.808 11.193 1.00 89.94 87 ILE A O 1
ATOM 756 N N . PHE A 1 88 ? -2.723 1.215 8.989 1.00 85.94 88 PHE A N 1
ATOM 757 C CA . PHE A 1 88 ? -4.061 1.790 9.070 1.00 85.94 88 PHE A CA 1
ATOM 758 C C . PHE A 1 88 ? -5.077 0.800 9.652 1.00 85.94 88 PHE A C 1
ATOM 760 O O . PHE A 1 88 ? -5.820 1.147 10.569 1.00 85.94 88 PHE A O 1
ATOM 767 N N . GLU A 1 89 ? -5.057 -0.455 9.196 1.00 84.56 89 GLU A N 1
ATOM 768 C CA . GLU A 1 89 ? -5.875 -1.526 9.776 1.00 84.56 89 GLU A CA 1
ATOM 769 C C . GLU A 1 89 ? -5.591 -1.734 11.266 1.00 84.56 89 GLU A C 1
ATOM 771 O O . GLU A 1 89 ? -6.524 -1.861 12.056 1.00 84.56 89 GLU A O 1
ATOM 776 N N . THR A 1 90 ? -4.318 -1.730 11.668 1.00 86.12 90 THR A N 1
ATOM 777 C CA . THR A 1 90 ? -3.927 -1.925 13.072 1.00 86.12 90 THR A CA 1
ATOM 778 C C . THR A 1 90 ? -4.468 -0.803 13.959 1.00 86.12 90 THR A C 1
ATOM 780 O O . THR A 1 90 ? -5.044 -1.064 15.016 1.00 86.12 90 THR A O 1
ATOM 783 N N . ILE A 1 91 ? -4.346 0.450 13.514 1.00 86.44 91 ILE A N 1
ATOM 784 C CA . ILE A 1 91 ? -4.870 1.623 14.229 1.00 86.44 91 ILE A CA 1
ATOM 785 C C . ILE A 1 91 ? -6.398 1.562 14.326 1.00 86.44 91 ILE A C 1
ATOM 787 O O . ILE A 1 91 ? -6.975 1.849 15.382 1.00 86.44 91 ILE A O 1
ATOM 791 N N . LEU A 1 92 ? -7.064 1.170 13.240 1.00 85.38 92 LEU A N 1
ATOM 792 C CA . LEU A 1 92 ? -8.517 1.069 13.181 1.00 85.38 92 LEU A CA 1
ATOM 793 C C . LEU A 1 92 ? -9.030 -0.020 14.134 1.00 85.38 92 LEU A C 1
ATOM 795 O O . LEU A 1 92 ? -9.925 0.243 14.939 1.00 85.38 92 LEU A O 1
ATOM 799 N N . GLN A 1 93 ? -8.403 -1.199 14.135 1.00 83.69 93 GLN A N 1
ATOM 800 C CA . GLN A 1 93 ? -8.727 -2.288 15.062 1.00 83.69 93 GLN A CA 1
ATOM 801 C C . GLN A 1 93 ? -8.453 -1.914 16.522 1.00 83.69 93 GLN A C 1
ATOM 803 O O . GLN A 1 93 ? -9.270 -2.206 17.399 1.00 83.69 93 GLN A O 1
ATOM 808 N N . TYR A 1 94 ? -7.345 -1.220 16.797 1.00 87.44 94 TYR A N 1
ATOM 809 C CA . TYR A 1 94 ? -7.039 -0.707 18.132 1.00 87.44 94 TYR A CA 1
ATOM 810 C C . TYR A 1 94 ? -8.117 0.269 18.622 1.00 87.44 94 TYR A C 1
ATOM 812 O O . TYR A 1 94 ? -8.598 0.158 19.751 1.00 87.44 94 TYR A O 1
ATOM 820 N N . THR A 1 95 ? -8.556 1.184 17.755 1.00 85.12 95 THR A N 1
ATOM 821 C CA . THR A 1 95 ? -9.597 2.167 18.078 1.00 85.12 95 THR A CA 1
ATOM 822 C C . THR A 1 95 ? -10.939 1.487 18.354 1.00 85.12 95 THR A C 1
ATOM 824 O O . THR A 1 95 ? -11.554 1.756 19.388 1.00 85.12 95 THR A O 1
ATOM 827 N N . ILE A 1 96 ? -11.362 0.548 17.499 1.00 84.62 96 ILE A N 1
ATOM 828 C CA . ILE A 1 96 ? -12.595 -0.231 17.699 1.00 84.62 96 ILE A CA 1
ATOM 829 C C . ILE A 1 96 ? -12.523 -1.044 18.996 1.00 84.62 96 ILE A C 1
ATOM 831 O O . ILE A 1 96 ? -13.473 -1.034 19.775 1.00 84.62 96 ILE A O 1
ATOM 835 N N . SER A 1 97 ? -11.395 -1.701 19.270 1.00 83.62 97 SER A N 1
ATOM 836 C CA . SER A 1 97 ? -11.206 -2.506 20.485 1.00 83.62 97 SER A CA 1
ATOM 837 C C . SER A 1 97 ? -11.255 -1.651 21.750 1.00 83.62 97 SER A C 1
ATOM 839 O O . SER A 1 97 ? -11.918 -2.014 22.722 1.00 83.62 97 SER A O 1
ATOM 841 N N . LYS A 1 98 ? -10.617 -0.475 21.734 1.00 85.38 98 LYS A N 1
ATOM 842 C CA . LYS A 1 98 ? -10.653 0.484 22.846 1.00 85.38 98 LYS A CA 1
ATOM 843 C C . LYS A 1 98 ? -12.070 0.993 23.104 1.00 85.38 98 LYS A C 1
ATOM 845 O O . LYS A 1 98 ? -12.480 1.093 24.260 1.00 85.38 98 LYS A O 1
ATOM 850 N N . ILE A 1 99 ? -12.820 1.291 22.041 1.00 86.81 99 ILE A N 1
ATOM 851 C CA . ILE A 1 99 ? -14.229 1.683 22.136 1.00 86.81 99 ILE A CA 1
ATOM 852 C C . ILE A 1 99 ? -15.039 0.527 22.725 1.00 86.81 99 ILE A C 1
ATOM 854 O O . ILE A 1 99 ? -15.682 0.715 23.755 1.00 86.81 99 ILE A O 1
ATOM 858 N N . LYS A 1 100 ? -14.951 -0.675 22.145 1.00 84.81 100 LYS A N 1
ATOM 859 C CA . LYS A 1 100 ? -15.677 -1.863 22.607 1.00 84.81 100 LYS A CA 1
ATOM 860 C C . LYS A 1 100 ? -15.440 -2.111 24.095 1.00 84.81 100 LYS A C 1
ATOM 862 O O . LYS A 1 100 ? -16.409 -2.167 24.838 1.00 84.81 100 LYS A O 1
ATOM 867 N N . ASN A 1 101 ? -14.181 -2.139 24.536 1.00 84.00 101 ASN A N 1
ATOM 868 C CA . ASN A 1 101 ? -13.820 -2.361 25.938 1.00 84.00 101 ASN A CA 1
ATOM 869 C C . ASN A 1 101 ? -14.384 -1.290 26.879 1.00 84.00 101 ASN A C 1
ATOM 871 O O . ASN A 1 101 ? -14.775 -1.615 27.994 1.00 84.00 101 ASN A O 1
ATOM 875 N N . LYS A 1 102 ? -14.461 -0.027 26.440 1.00 78.75 102 LYS A N 1
ATOM 876 C CA . LYS A 1 102 ? -15.064 1.065 27.220 1.00 78.75 102 LYS A CA 1
ATOM 877 C C . LYS A 1 102 ? -16.592 0.948 27.318 1.00 78.75 102 LYS A C 1
ATOM 879 O O . LYS A 1 102 ? -17.178 1.412 28.291 1.00 78.75 102 LYS A O 1
ATOM 884 N N . PHE A 1 103 ? -17.238 0.345 26.319 1.00 75.88 103 PHE A N 1
ATOM 885 C CA . PHE A 1 103 ? -18.678 0.080 26.328 1.00 75.88 103 PHE A CA 1
ATOM 886 C C . PHE A 1 103 ? -19.037 -1.176 27.136 1.00 75.88 103 PHE A C 1
ATOM 888 O O . PHE A 1 103 ? -20.009 -1.133 27.885 1.00 75.88 103 PHE A O 1
ATOM 895 N N . THR A 1 104 ? -18.249 -2.256 27.069 1.00 67.56 104 THR A N 1
ATOM 896 C CA . THR A 1 104 ? -18.447 -3.451 27.914 1.00 67.56 104 THR A CA 1
ATOM 897 C C . THR A 1 104 ? -18.010 -3.261 29.369 1.00 67.56 104 THR A C 1
ATOM 899 O O . THR A 1 104 ? -18.428 -4.044 30.215 1.00 67.56 104 THR A O 1
ATOM 902 N N . SER A 1 105 ? -17.216 -2.233 29.693 1.00 63.69 105 SER A N 1
ATOM 903 C CA . SER A 1 105 ? -16.823 -1.913 31.075 1.00 63.69 105 SER A CA 1
ATOM 904 C C . SER A 1 105 ? -17.772 -0.959 31.808 1.00 63.69 105 SER A C 1
ATOM 906 O O . SER A 1 105 ? -17.540 -0.675 32.983 1.00 63.69 105 SER A O 1
ATOM 908 N N . LYS A 1 106 ? -18.846 -0.467 31.169 1.00 50.84 106 LYS A N 1
ATOM 909 C CA . LYS A 1 106 ? -19.899 0.277 31.874 1.00 50.84 106 LYS A CA 1
ATOM 910 C C . LYS A 1 106 ? -20.742 -0.746 32.653 1.00 50.84 106 LYS A C 1
ATOM 912 O O . LYS A 1 106 ? -21.441 -1.536 32.019 1.00 50.84 106 LYS A O 1
ATOM 917 N N . PRO A 1 107 ? -20.657 -0.794 33.995 1.00 52.00 107 PRO A N 1
ATOM 918 C CA . PRO A 1 107 ? -21.290 -1.851 34.765 1.00 52.00 107 PRO A CA 1
ATOM 919 C C . PRO A 1 107 ? -22.806 -1.777 34.600 1.00 52.00 107 PRO A C 1
ATOM 921 O O . PRO A 1 107 ? -23.406 -0.702 34.679 1.00 52.00 107 PRO A O 1
ATOM 924 N N . HIS A 1 108 ? -23.420 -2.945 34.425 1.00 51.72 108 HIS A N 1
ATOM 925 C CA . HIS A 1 108 ? -24.815 -3.178 34.760 1.00 51.72 108 HIS A CA 1
ATOM 926 C C . HIS A 1 108 ? -24.983 -2.922 36.265 1.00 51.72 108 HIS A C 1
ATOM 928 O O . HIS A 1 108 ? -24.891 -3.830 37.083 1.00 51.72 108 HIS A O 1
ATOM 934 N N . LYS A 1 109 ? -25.152 -1.655 36.646 1.00 57.22 109 LYS A N 1
ATOM 935 C CA . LYS A 1 109 ? -25.710 -1.287 37.941 1.00 57.22 109 LYS A CA 1
ATOM 936 C C . LYS A 1 109 ? -27.209 -1.122 37.721 1.00 57.22 109 LYS A C 1
ATOM 938 O O . LYS A 1 109 ? -27.648 -0.097 37.205 1.00 57.22 109 LYS A O 1
ATOM 943 N N . LYS A 1 110 ? -27.965 -2.173 38.033 1.00 46.66 110 LYS A N 1
ATOM 944 C CA . LYS A 1 110 ? -29.402 -2.083 38.283 1.00 46.66 110 LYS A CA 1
ATOM 945 C C . LYS A 1 110 ? -29.758 -2.983 39.463 1.00 46.66 110 LYS A C 1
ATOM 947 O O . LYS A 1 110 ? -30.004 -4.170 39.319 1.00 46.66 110 LYS A O 1
ATOM 952 N N . ASP A 1 111 ? -29.604 -2.389 40.635 1.00 64.56 111 ASP A N 1
ATOM 953 C CA . ASP A 1 111 ? -30.500 -2.406 41.790 1.00 64.56 111 ASP A CA 1
ATOM 954 C C . ASP A 1 111 ? -31.635 -3.454 41.805 1.00 64.56 111 ASP A C 1
ATOM 956 O O . ASP A 1 111 ? -32.594 -3.360 41.041 1.00 64.56 111 ASP A O 1
ATOM 960 N N . SER A 1 112 ? -31.549 -4.367 42.777 1.00 48.56 112 SER A N 1
ATOM 961 C CA . SER A 1 112 ? -32.636 -4.862 43.647 1.00 48.56 112 SER A CA 1
ATOM 962 C C . SER A 1 112 ? -31.945 -5.746 44.701 1.00 48.56 112 SER A C 1
ATOM 964 O O . SER A 1 112 ? -31.475 -6.827 44.367 1.00 48.56 112 SER A O 1
ATOM 966 N N . SER A 1 113 ? -31.618 -5.283 45.915 1.00 58.66 113 SER A N 1
ATOM 967 C CA . SER A 1 113 ? -32.574 -5.016 47.002 1.00 58.66 113 SER A CA 1
ATOM 968 C C . SER A 1 113 ? -33.806 -5.905 46.903 1.00 58.66 113 SER A C 1
ATOM 970 O O . SER A 1 113 ? -34.794 -5.502 46.296 1.00 58.66 113 SER A O 1
ATOM 972 N N . SER A 1 114 ? -33.721 -7.108 47.467 1.00 51.81 114 SER A N 1
ATOM 973 C CA . SER A 1 114 ? -34.636 -7.549 48.521 1.00 51.81 114 SER A CA 1
ATOM 974 C C . SER A 1 114 ? -34.090 -8.777 49.236 1.00 51.81 114 SER A C 1
ATOM 976 O O . SER A 1 114 ? -33.290 -9.510 48.615 1.00 51.81 114 SER A O 1
#

Foldseek 3Di:
DPPVVVVVVVVVVVVVVVVVVVVVVVCVVVDVPPDDPVVVVVVLVVVLVVLVVVLCVLVVVVDPDDCDPVNVVSVVVSVVVSVVSVVVVVVVVVVVVVVVVVVVPPDPPDDDDD

Secondary structure (DSSP, 8-state):
--THHHHHHHHHHHHHHHHHHHHHHHHHHHHHHS--HHHHHHHHHHHHHHHHHHHHHHT-TTS-----HHHHHHHHHHHHHHHHHHHHHHHHHHHHHHHHHHHHTS--------

Radius of gyration: 23.23 Å; chains: 1; bounding box: 51×22×91 Å

Organism: NCBI:txid1070528